Protein AF-A0A920S209-F1 (afdb_monomer_lite)

pLDDT: mean 77.14, std 18.8, range [35.62, 96.31]

Radius of gyration: 20.12 Å; chains: 1; bounding box: 35×35×61 Å

Secondary structure (DSSP, 8-state):
----PPPHHHHHHHHHHHHHTTTS-----S-EEEESS--EEEE-TTS-EEEES---SS--EEEE---SSS------------TTSGGG-SS-STTS-------------SS-------S--BTTB-GGGGGS--

Structure (mmCIF, N/CA/C/O backbone):
data_AF-A0A920S209-F1
#
_entry.id   AF-A0A920S209-F1
#
loop_
_atom_site.group_PDB
_atom_site.id
_atom_site.type_symbol
_atom_site.label_atom_id
_atom_site.label_alt_id
_atom_site.label_comp_id
_atom_site.label_asym_id
_atom_site.label_entity_id
_atom_site.label_seq_id
_atom_site.pdbx_PDB_ins_code
_atom_site.Cartn_x
_atom_site.Cartn_y
_atom_site.Cartn_z
_atom_site.occupancy
_atom_site.B_iso_or_equiv
_atom_site.auth_seq_id
_atom_site.auth_comp_id
_atom_site.auth_asym_id
_atom_site.auth_atom_id
_atom_site.pdbx_PDB_model_num
ATOM 1 N N . MET A 1 1 ? 18.954 -23.870 -10.479 1.00 35.62 1 MET A N 1
ATOM 2 C CA . MET A 1 1 ? 17.632 -24.000 -9.832 1.00 35.62 1 MET A CA 1
ATOM 3 C C . MET A 1 1 ? 16.728 -22.941 -10.449 1.00 35.62 1 MET A C 1
ATOM 5 O O . MET A 1 1 ? 16.976 -21.770 -10.185 1.00 35.62 1 MET A O 1
ATOM 9 N N . PRO A 1 2 ? 15.789 -23.273 -11.349 1.00 37.00 2 PRO A N 1
ATOM 10 C CA . PRO A 1 2 ? 14.875 -22.269 -11.874 1.00 37.00 2 PRO A CA 1
ATOM 11 C C . PRO A 1 2 ? 13.850 -21.948 -10.785 1.00 37.00 2 PRO A C 1
ATOM 13 O O . PRO A 1 2 ? 13.211 -22.857 -10.258 1.00 37.00 2 PRO A O 1
ATOM 16 N N . HIS A 1 3 ? 13.727 -20.672 -10.410 1.00 37.22 3 HIS A N 1
ATOM 17 C CA . HIS A 1 3 ? 12.635 -20.248 -9.543 1.00 37.22 3 HIS A CA 1
ATOM 18 C C . HIS A 1 3 ? 11.324 -20.470 -10.312 1.00 37.22 3 HIS A C 1
ATOM 20 O O . HIS A 1 3 ? 11.188 -20.060 -11.469 1.00 37.22 3 HIS A O 1
ATOM 26 N N . LEU A 1 4 ? 10.399 -21.210 -9.711 1.00 37.50 4 LEU A N 1
ATOM 27 C CA . LEU A 1 4 ? 9.043 -21.339 -10.216 1.00 37.50 4 LEU A CA 1
ATOM 28 C C . LEU A 1 4 ? 8.348 -20.011 -9.927 1.00 37.50 4 LEU A C 1
ATOM 30 O O . LEU A 1 4 ? 8.072 -19.700 -8.770 1.00 37.50 4 LEU A O 1
ATOM 34 N N . LEU A 1 5 ? 8.087 -19.224 -10.971 1.00 38.12 5 LEU A N 1
ATOM 35 C CA . LEU A 1 5 ? 7.075 -18.176 -10.881 1.00 38.12 5 LEU A CA 1
ATOM 36 C C . LEU A 1 5 ? 5.766 -18.843 -10.422 1.00 38.12 5 LEU A C 1
ATOM 38 O O . LEU A 1 5 ? 5.435 -19.916 -10.944 1.00 38.12 5 LEU A O 1
ATOM 42 N N . PRO A 1 6 ? 5.030 -18.266 -9.458 1.00 42.84 6 PRO A N 1
ATOM 43 C CA . PRO A 1 6 ? 3.738 -18.803 -9.069 1.00 42.84 6 PRO A CA 1
ATOM 44 C C . PRO A 1 6 ? 2.834 -18.913 -10.301 1.00 42.84 6 PRO A C 1
ATOM 46 O O . PRO A 1 6 ? 2.808 -18.046 -11.175 1.00 42.84 6 PRO A O 1
ATOM 49 N N . ASN A 1 7 ? 2.150 -20.051 -10.386 1.00 43.53 7 ASN A N 1
ATOM 50 C CA . ASN A 1 7 ? 1.324 -20.459 -11.512 1.00 43.53 7 ASN A CA 1
ATOM 51 C C . ASN A 1 7 ? 0.338 -19.331 -11.879 1.00 43.53 7 ASN A C 1
ATOM 53 O O . ASN A 1 7 ? -0.419 -18.883 -11.021 1.00 43.53 7 ASN A O 1
ATOM 57 N N . ARG A 1 8 ? 0.329 -18.877 -13.141 1.00 49.22 8 ARG A N 1
ATOM 58 C CA . ARG A 1 8 ? -0.485 -17.736 -13.628 1.00 49.22 8 ARG A CA 1
ATOM 59 C C . ARG A 1 8 ? -1.987 -17.894 -13.326 1.00 49.22 8 ARG A C 1
ATOM 61 O O . ARG A 1 8 ? -2.703 -16.909 -13.198 1.00 49.22 8 ARG A O 1
ATOM 68 N N . LEU A 1 9 ? -2.437 -19.141 -13.171 1.00 45.44 9 LEU A N 1
ATOM 69 C CA . LEU A 1 9 ? -3.795 -19.512 -12.765 1.00 45.44 9 LEU A CA 1
ATOM 70 C C . LEU A 1 9 ? -4.109 -19.137 -11.307 1.00 45.44 9 LEU A C 1
ATOM 72 O O . LEU A 1 9 ? -5.193 -18.645 -11.035 1.00 45.44 9 LEU A O 1
ATOM 76 N N . LEU A 1 10 ? -3.149 -19.280 -10.388 1.00 55.81 10 LEU A N 1
ATOM 77 C CA . LEU A 1 10 ? -3.343 -18.972 -8.967 1.00 55.81 10 LEU A CA 1
ATOM 78 C C . LEU A 1 10 ? -3.530 -17.463 -8.732 1.00 55.81 10 LEU A C 1
ATOM 80 O O . LEU A 1 10 ? -4.325 -17.061 -7.888 1.00 55.81 10 LEU A O 1
ATOM 84 N N . LEU A 1 11 ? -2.816 -16.635 -9.503 1.00 56.38 11 LEU A N 1
ATOM 85 C CA . LEU A 1 11 ? -2.951 -15.175 -9.488 1.00 56.38 11 LEU A CA 1
ATOM 86 C C . LEU A 1 11 ? -4.311 -14.741 -10.046 1.00 56.38 11 LEU A C 1
ATOM 88 O O . LEU A 1 11 ? -5.010 -13.967 -9.403 1.00 56.38 11 LEU A O 1
ATOM 92 N N . ALA A 1 12 ? -4.728 -15.300 -11.185 1.00 56.59 12 ALA A N 1
ATOM 93 C CA . ALA A 1 12 ? -6.028 -14.996 -11.782 1.00 56.59 12 ALA A CA 1
ATOM 94 C C . ALA A 1 12 ? -7.203 -15.441 -10.891 1.00 56.59 12 ALA A C 1
ATOM 96 O O . ALA A 1 12 ? -8.190 -14.717 -10.758 1.00 56.59 12 ALA A O 1
ATOM 97 N N . ASP A 1 13 ? -7.092 -16.603 -10.241 1.00 58.94 13 ASP A N 1
ATOM 98 C CA . ASP A 1 13 ? -8.093 -17.084 -9.287 1.00 58.94 13 ASP A CA 1
ATOM 99 C C . ASP A 1 13 ? -8.145 -16.199 -8.040 1.00 58.94 13 ASP A C 1
ATOM 101 O O . ASP A 1 13 ? -9.231 -15.876 -7.558 1.00 58.94 13 ASP A O 1
ATOM 105 N N . ARG A 1 14 ? -6.990 -15.736 -7.550 1.00 61.47 14 ARG A N 1
ATOM 106 C CA . ARG A 1 14 ? -6.906 -14.786 -6.438 1.00 61.47 14 ARG A CA 1
ATOM 107 C C . ARG A 1 14 ? -7.525 -13.433 -6.799 1.00 61.47 14 ARG A C 1
ATOM 109 O O . ARG A 1 14 ? -8.348 -12.925 -6.045 1.00 61.47 14 ARG A O 1
ATOM 116 N N . GLU A 1 15 ? -7.208 -12.883 -7.968 1.00 61.84 15 GLU A N 1
ATOM 117 C CA . GLU A 1 15 ? -7.817 -11.657 -8.500 1.00 61.84 15 GLU A CA 1
ATOM 118 C C . GLU A 1 15 ? -9.337 -11.807 -8.685 1.00 61.84 15 GLU A C 1
ATOM 120 O O . GLU A 1 15 ? -10.103 -10.890 -8.377 1.00 61.84 15 GLU A O 1
ATOM 125 N N . GLN A 1 16 ? -9.811 -12.977 -9.129 1.00 60.28 16 GLN A N 1
ATOM 126 C CA . GLN A 1 16 ? -11.244 -13.275 -9.186 1.00 60.28 16 GLN A CA 1
ATOM 127 C C . GLN A 1 16 ? -11.884 -13.400 -7.801 1.00 60.28 16 GLN A C 1
ATOM 129 O O . GLN A 1 16 ? -13.015 -12.951 -7.622 1.00 60.28 16 GLN A O 1
ATOM 134 N N . GLN A 1 17 ? -11.201 -13.992 -6.822 1.00 62.88 17 GLN A N 1
ATOM 135 C CA . GLN A 1 17 ? -11.689 -14.083 -5.444 1.00 62.88 17 GLN A CA 1
ATOM 136 C C . GLN A 1 17 ? -11.808 -12.699 -4.801 1.00 62.88 17 GLN A C 1
ATOM 138 O O . GLN A 1 17 ? -12.842 -12.410 -4.198 1.00 62.88 17 GLN A O 1
ATOM 143 N N . LEU A 1 18 ? -10.819 -11.823 -5.015 1.00 61.78 18 LEU A N 1
ATOM 144 C CA . LEU A 1 18 ? -10.872 -10.415 -4.607 1.00 61.78 18 LEU A CA 1
ATOM 145 C C . LEU A 1 18 ? -12.085 -9.703 -5.222 1.00 61.78 18 LEU A C 1
ATOM 147 O O . LEU A 1 18 ? -12.837 -9.043 -4.511 1.00 61.78 18 LEU A O 1
ATOM 151 N N . ARG A 1 19 ? -12.348 -9.913 -6.521 1.00 59.41 19 ARG A N 1
ATOM 152 C CA . ARG A 1 19 ? -13.534 -9.363 -7.207 1.00 59.41 19 ARG A CA 1
ATOM 153 C C . ARG A 1 19 ? -14.865 -9.913 -6.690 1.00 59.41 19 ARG A C 1
ATOM 155 O O . ARG A 1 19 ? -15.890 -9.259 -6.859 1.00 59.41 19 ARG A O 1
ATOM 162 N N . ARG A 1 20 ? -14.878 -11.119 -6.115 1.00 58.78 20 ARG A N 1
ATOM 163 C CA . ARG A 1 20 ? -16.100 -11.805 -5.661 1.00 58.78 20 ARG A CA 1
ATOM 164 C C . ARG A 1 20 ? -16.394 -11.632 -4.168 1.00 58.78 20 ARG A C 1
ATOM 166 O O . ARG A 1 20 ? -17.470 -12.046 -3.748 1.00 58.78 20 ARG A O 1
ATOM 173 N N . GLY A 1 21 ? -15.473 -11.079 -3.370 1.00 55.50 21 GLY A N 1
ATOM 174 C CA . GLY A 1 21 ? -15.645 -10.934 -1.913 1.00 55.50 21 GLY A CA 1
ATOM 175 C C . GLY A 1 21 ? -15.888 -12.265 -1.183 1.00 55.50 21 GLY A C 1
ATOM 176 O O . GLY A 1 21 ? -16.492 -12.302 -0.111 1.00 55.50 21 GLY A O 1
ATOM 177 N N . GLN A 1 22 ? -15.486 -13.390 -1.783 1.00 55.06 22 GLN A N 1
ATOM 178 C CA . GLN A 1 22 ? -15.752 -14.716 -1.229 1.00 55.06 22 GLN A CA 1
ATOM 179 C C . GLN A 1 22 ? -14.760 -15.029 -0.103 1.00 55.06 22 GLN A C 1
ATOM 181 O O . GLN A 1 22 ? -13.549 -14.960 -0.295 1.00 55.06 22 GLN A O 1
ATOM 186 N N . GLY A 1 23 ? -15.287 -15.387 1.073 1.00 62.50 23 GLY A N 1
ATOM 187 C CA . GLY A 1 23 ? -14.499 -15.740 2.262 1.00 62.50 23 GLY A CA 1
ATOM 188 C C . GLY A 1 23 ? -14.488 -14.695 3.383 1.00 62.50 23 GLY A C 1
ATOM 189 O O . GLY A 1 23 ? -13.662 -14.807 4.280 1.00 62.50 23 GLY A O 1
ATOM 190 N N . GLY A 1 24 ? -15.369 -13.688 3.345 1.00 75.75 24 GLY A N 1
ATOM 191 C CA . GLY A 1 24 ? -15.456 -12.658 4.394 1.00 75.75 24 GLY A CA 1
ATOM 192 C C . GLY A 1 24 ? -14.392 -11.560 4.296 1.00 75.75 24 GLY A C 1
ATOM 193 O O . GLY A 1 24 ? -14.345 -10.675 5.144 1.00 75.75 24 GLY A O 1
ATOM 194 N N . TRP A 1 25 ? -13.560 -11.591 3.252 1.00 83.56 25 TRP A N 1
ATOM 195 C CA . TRP A 1 25 ? -12.596 -10.540 2.946 1.00 83.56 25 TRP A CA 1
ATOM 196 C C . TRP A 1 25 ? -13.264 -9.393 2.194 1.00 83.56 25 TRP A C 1
ATOM 198 O O . TRP A 1 25 ? -13.969 -9.612 1.208 1.00 83.56 25 TRP A O 1
ATOM 208 N N . VAL A 1 26 ? -12.990 -8.166 2.631 1.00 86.19 26 VAL A N 1
ATOM 209 C CA . VAL A 1 26 ? -13.445 -6.944 1.964 1.00 86.19 26 VAL A CA 1
ATOM 210 C C . VAL A 1 26 ? -12.236 -6.213 1.398 1.00 86.19 26 VAL A C 1
ATOM 212 O O . VAL A 1 26 ? -11.293 -5.907 2.126 1.00 86.19 26 VAL A O 1
ATOM 215 N N . VAL A 1 27 ? -12.264 -5.933 0.093 1.00 88.25 27 VAL A N 1
ATOM 216 C CA . VAL A 1 27 ? -11.225 -5.134 -0.565 1.00 88.25 27 VAL A CA 1
ATOM 217 C C . VAL A 1 27 ? -11.376 -3.681 -0.136 1.00 88.25 27 VAL A C 1
ATOM 219 O O . VAL A 1 27 ? -12.416 -3.055 -0.351 1.00 88.25 27 VAL A O 1
ATOM 222 N N . LEU A 1 28 ? -10.321 -3.140 0.467 1.00 87.81 28 LEU A N 1
ATOM 223 C CA . LEU A 1 28 ? -10.262 -1.736 0.843 1.00 87.81 28 LEU A CA 1
ATOM 224 C C . LEU A 1 28 ? -9.956 -0.907 -0.407 1.00 87.81 28 LEU A C 1
ATOM 226 O O . LEU A 1 28 ? -8.968 -1.144 -1.096 1.00 87.81 28 LEU A O 1
ATOM 230 N N . SER A 1 29 ? -10.809 0.070 -0.697 1.00 86.75 29 SER A N 1
ATOM 231 C CA . SER A 1 29 ? -10.638 1.010 -1.807 1.00 86.75 29 SER A CA 1
ATOM 232 C C . SER A 1 29 ? -10.691 2.447 -1.290 1.00 86.75 29 SER A C 1
ATOM 234 O O . SER A 1 29 ? -11.154 2.702 -0.179 1.00 86.75 29 SER A O 1
ATOM 236 N N . GLY A 1 30 ? -10.164 3.396 -2.068 1.00 86.56 30 GLY A N 1
ATOM 237 C CA . GLY A 1 30 ? -10.174 4.814 -1.687 1.00 86.56 30 GLY A CA 1
ATOM 238 C C . GLY A 1 30 ? -9.220 5.178 -0.543 1.00 86.56 30 GLY A C 1
ATOM 239 O O . GLY A 1 30 ? -9.412 6.202 0.108 1.00 86.56 30 GLY A O 1
ATOM 240 N N . ALA A 1 31 ? -8.195 4.361 -0.287 1.00 92.88 31 ALA A N 1
ATOM 241 C CA . ALA A 1 31 ? -7.162 4.696 0.684 1.00 92.88 31 ALA A CA 1
ATOM 242 C C . ALA A 1 31 ? -6.400 5.969 0.279 1.00 92.88 31 ALA A C 1
ATOM 244 O O . ALA A 1 31 ? -6.021 6.154 -0.881 1.00 92.88 31 ALA A O 1
ATOM 245 N N . LYS A 1 32 ? -6.116 6.827 1.259 1.00 93.69 32 LYS A N 1
ATOM 246 C CA . LYS A 1 32 ? -5.114 7.884 1.130 1.00 93.69 32 LYS A CA 1
ATOM 247 C C . LYS A 1 32 ? -3.734 7.256 1.297 1.00 93.69 32 LYS A C 1
ATOM 249 O O . LYS A 1 32 ? -3.493 6.588 2.300 1.00 93.69 32 LYS A O 1
ATOM 254 N N . VAL A 1 33 ? -2.839 7.497 0.343 1.00 95.56 33 VAL A N 1
ATOM 255 C CA . VAL A 1 33 ? -1.494 6.906 0.326 1.00 95.56 33 VAL A CA 1
ATOM 256 C C . VAL A 1 33 ? -0.439 7.988 0.502 1.00 95.56 33 VAL A C 1
ATOM 258 O O . VAL A 1 33 ? -0.516 9.042 -0.130 1.00 95.56 33 VAL A O 1
ATOM 261 N N . GLN A 1 34 ? 0.533 7.737 1.374 1.00 95.81 34 GLN A N 1
ATOM 262 C CA . GLN A 1 34 ? 1.647 8.641 1.656 1.00 95.81 34 GLN A CA 1
ATOM 263 C C . GLN A 1 34 ? 2.953 7.847 1.690 1.00 95.81 34 GLN A C 1
ATOM 265 O O . GLN A 1 34 ? 3.041 6.841 2.386 1.00 95.81 34 GLN A O 1
ATOM 270 N N . SER A 1 35 ? 3.954 8.309 0.947 1.00 96.12 35 SER A N 1
ATOM 271 C CA . SER A 1 35 ? 5.315 7.759 0.922 1.00 96.12 35 SER A CA 1
ATOM 272 C C . SER A 1 35 ? 6.257 8.712 1.650 1.00 96.12 35 SER A C 1
ATOM 274 O O . SER A 1 35 ? 6.126 9.930 1.494 1.00 96.12 35 SER A O 1
ATOM 276 N N . THR A 1 36 ? 7.200 8.176 2.425 1.00 96.00 36 THR A N 1
ATOM 277 C CA . THR A 1 36 ? 8.238 8.989 3.079 1.00 96.00 36 THR A CA 1
ATOM 278 C C . THR A 1 36 ? 9.257 9.512 2.081 1.00 96.00 36 THR A C 1
ATOM 280 O O . THR A 1 36 ? 9.755 10.620 2.244 1.00 96.00 36 THR A O 1
ATOM 283 N N . GLU A 1 37 ? 9.517 8.753 1.019 1.00 96.31 37 GLU A N 1
ATOM 284 C CA . GLU A 1 37 ? 10.443 9.166 -0.034 1.00 96.31 37 GLU A CA 1
ATOM 285 C C . GLU A 1 37 ? 9.789 10.080 -1.079 1.00 96.31 37 GLU A C 1
ATOM 287 O O . GLU A 1 37 ? 10.488 10.701 -1.872 1.00 96.31 37 GLU A O 1
ATOM 292 N N . GLY A 1 38 ? 8.457 10.192 -1.105 1.00 93.31 38 GLY A N 1
ATOM 293 C CA . GLY A 1 38 ? 7.721 10.996 -2.091 1.00 93.31 38 GLY A CA 1
ATOM 294 C C . GLY A 1 38 ? 7.318 10.227 -3.355 1.00 93.31 38 GLY A C 1
ATOM 295 O O . GLY A 1 38 ? 7.047 10.822 -4.399 1.00 93.31 38 GLY A O 1
ATOM 296 N N . VAL A 1 39 ? 7.266 8.894 -3.286 1.00 95.88 39 VAL A N 1
ATOM 297 C CA . VAL A 1 39 ? 6.723 8.044 -4.354 1.00 95.88 39 VAL A CA 1
ATOM 298 C C . VAL A 1 39 ? 5.231 8.330 -4.545 1.00 95.88 39 VAL A C 1
ATOM 300 O O . VAL A 1 39 ? 4.460 8.402 -3.588 1.00 95.88 39 VAL A O 1
ATOM 303 N N . SER A 1 40 ? 4.810 8.473 -5.801 1.00 95.12 40 SER A N 1
ATOM 304 C CA . SER A 1 40 ? 3.399 8.656 -6.157 1.00 95.12 40 SER A CA 1
ATOM 305 C C . SER A 1 40 ? 2.706 7.311 -6.358 1.00 95.12 40 SER A C 1
ATOM 307 O O . SER A 1 40 ? 3.328 6.368 -6.839 1.00 95.12 40 SER A O 1
ATOM 309 N N . PHE A 1 41 ? 1.412 7.229 -6.049 1.00 95.94 41 PHE A N 1
ATOM 310 C CA . PHE A 1 41 ? 0.617 6.010 -6.219 1.00 95.94 41 PHE A CA 1
ATOM 311 C C . PHE A 1 41 ? -0.625 6.276 -7.070 1.00 95.94 41 PHE A C 1
ATOM 313 O O . PHE A 1 41 ? -1.403 7.181 -6.776 1.00 95.94 41 PHE A O 1
ATOM 320 N N . GLY A 1 42 ? -0.814 5.476 -8.120 1.00 95.38 42 GLY A N 1
ATOM 321 C CA . GLY A 1 42 ? -2.014 5.478 -8.952 1.00 95.38 42 GLY A CA 1
ATOM 322 C C . GLY A 1 42 ? -2.999 4.407 -8.494 1.00 95.38 42 GLY A C 1
ATOM 323 O O . GLY A 1 42 ? -2.662 3.225 -8.496 1.00 95.38 42 GLY A O 1
ATOM 324 N N . ALA A 1 43 ? -4.214 4.803 -8.116 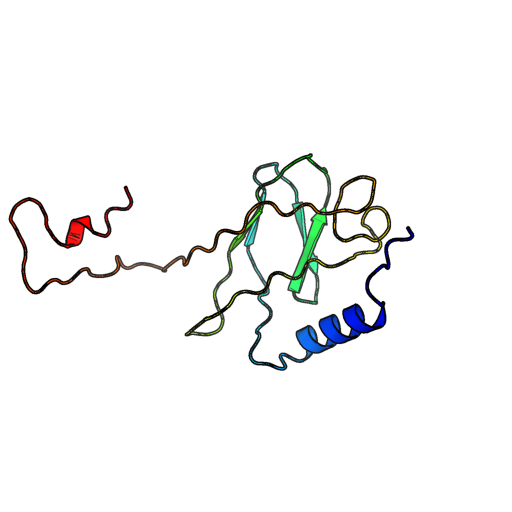1.00 94.88 43 ALA A N 1
ATOM 325 C CA . ALA A 1 43 ? -5.282 3.862 -7.781 1.00 94.88 43 ALA A CA 1
ATOM 326 C C . ALA A 1 43 ? -5.823 3.166 -9.043 1.00 94.88 43 ALA A C 1
ATOM 328 O O . ALA A 1 43 ? -6.033 3.812 -10.073 1.00 94.88 43 ALA A O 1
ATOM 329 N N . LYS A 1 44 ? -6.081 1.859 -8.956 1.00 92.75 44 LYS A N 1
ATOM 330 C CA . LYS A 1 44 ? -6.668 1.038 -10.024 1.00 92.75 44 LYS A CA 1
ATOM 331 C C . LYS A 1 44 ? -8.113 0.659 -9.688 1.00 92.75 44 LYS A C 1
ATOM 333 O O . LYS A 1 44 ? -8.557 0.740 -8.544 1.00 92.75 44 LYS A O 1
ATOM 338 N N . GLN A 1 45 ? -8.867 0.244 -10.707 1.00 89.00 45 GLN A N 1
ATOM 339 C CA . GLN A 1 45 ? -10.297 -0.087 -10.577 1.00 89.00 45 GLN A CA 1
ATOM 340 C C . GLN A 1 45 ? -10.572 -1.300 -9.673 1.00 89.00 45 GLN A C 1
ATOM 342 O O . GLN A 1 45 ? -11.682 -1.454 -9.178 1.00 89.00 45 GLN A O 1
ATOM 347 N N . ASP A 1 46 ? -9.576 -2.158 -9.462 1.00 85.25 46 ASP A N 1
ATOM 348 C CA . ASP A 1 46 ? -9.648 -3.343 -8.601 1.00 85.25 46 ASP A CA 1
ATOM 349 C C . ASP A 1 46 ? -9.327 -3.050 -7.123 1.00 85.25 46 ASP A C 1
ATOM 351 O O . ASP A 1 46 ? -9.288 -3.974 -6.315 1.00 85.25 46 ASP A O 1
ATOM 355 N N . GLY A 1 47 ? -9.104 -1.782 -6.760 1.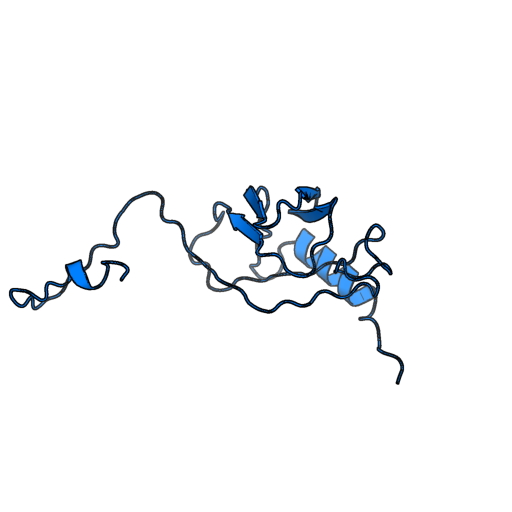00 88.88 47 GLY A N 1
ATOM 356 C CA . GLY A 1 47 ? -8.735 -1.364 -5.406 1.00 88.88 47 GLY A CA 1
ATOM 357 C C . GLY A 1 47 ? -7.232 -1.417 -5.115 1.00 88.88 47 GLY A C 1
ATOM 358 O O . GLY A 1 47 ? -6.815 -0.978 -4.045 1.00 88.88 47 GLY A O 1
ATOM 359 N N . SER A 1 48 ? -6.408 -1.897 -6.053 1.00 93.12 48 SER A N 1
ATOM 360 C CA . SER A 1 48 ? -4.950 -1.878 -5.911 1.00 93.12 48 SER A CA 1
ATOM 361 C C . SER A 1 48 ? -4.353 -0.491 -6.183 1.00 93.12 48 SER A C 1
ATOM 363 O O . SER A 1 48 ? -4.975 0.381 -6.799 1.00 93.12 48 SER A O 1
ATOM 365 N N . PHE A 1 49 ? -3.117 -0.282 -5.723 1.00 95.19 49 PHE A N 1
ATOM 366 C CA . PHE A 1 49 ? -2.361 0.954 -5.924 1.00 95.19 49 PHE A CA 1
ATOM 367 C C . PHE A 1 49 ? -1.016 0.640 -6.576 1.00 95.19 49 PHE A C 1
ATOM 369 O O . PHE A 1 49 ? -0.227 -0.139 -6.044 1.00 95.19 49 PHE A O 1
ATOM 376 N N . LEU A 1 50 ? -0.741 1.274 -7.714 1.00 96.12 50 LEU A N 1
ATOM 377 C CA . LEU A 1 50 ? 0.508 1.125 -8.451 1.00 96.12 50 LEU A CA 1
ATOM 378 C C . LEU A 1 50 ? 1.472 2.256 -8.087 1.00 96.12 50 LEU A C 1
ATOM 380 O O . LEU A 1 50 ? 1.139 3.427 -8.257 1.00 96.12 50 LEU A O 1
ATOM 384 N N . ALA A 1 51 ? 2.671 1.917 -7.615 1.00 95.31 51 ALA A N 1
ATOM 385 C CA . ALA A 1 51 ? 3.732 2.888 -7.360 1.00 95.31 51 ALA A CA 1
ATOM 386 C C . ALA A 1 51 ? 4.318 3.428 -8.678 1.00 95.31 51 ALA A C 1
ATOM 388 O O . ALA A 1 51 ? 4.713 2.660 -9.555 1.00 95.31 51 ALA A O 1
ATOM 389 N N . LEU A 1 52 ? 4.435 4.749 -8.795 1.00 93.19 52 LEU A N 1
ATOM 390 C CA . LEU A 1 52 ? 4.843 5.475 -9.999 1.00 93.19 52 LEU A CA 1
ATOM 391 C C . LEU A 1 52 ? 6.066 6.363 -9.729 1.00 93.19 52 LEU A C 1
ATOM 393 O O . LEU A 1 52 ? 6.365 6.728 -8.591 1.00 93.19 52 LEU A O 1
ATOM 397 N N . GLY A 1 53 ? 6.760 6.753 -10.799 1.00 89.06 53 GLY A N 1
ATOM 398 C CA . GLY A 1 53 ? 7.892 7.676 -10.728 1.00 89.06 53 GLY A CA 1
ATOM 399 C C . GLY A 1 53 ? 9.140 7.049 -10.104 1.00 89.06 53 GLY A C 1
ATOM 400 O O . GLY A 1 53 ? 9.503 5.919 -10.427 1.00 89.06 53 GLY A O 1
ATOM 401 N N . GLN A 1 54 ? 9.814 7.804 -9.234 1.00 88.19 54 GLN A N 1
ATOM 402 C CA . GLN A 1 54 ? 11.090 7.415 -8.627 1.00 88.19 54 GLN A CA 1
ATOM 403 C C . GLN A 1 54 ? 11.020 6.075 -7.885 1.00 88.19 54 GLN A C 1
ATOM 405 O O .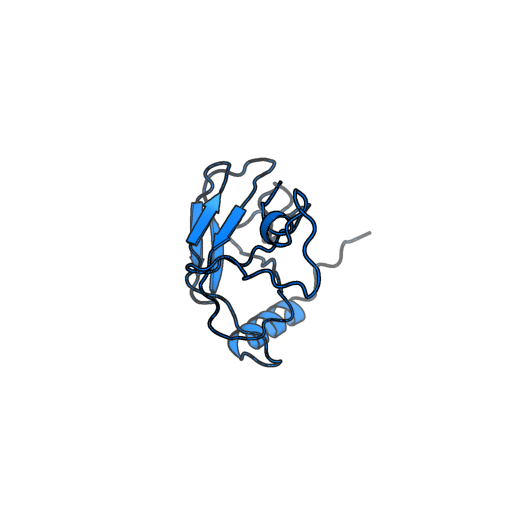 GLN A 1 54 ? 10.015 5.782 -7.238 1.00 88.19 54 GLN A O 1
ATOM 410 N N . ALA A 1 55 ? 12.107 5.301 -7.934 1.00 92.25 55 ALA A N 1
ATOM 411 C CA . ALA A 1 55 ? 12.260 4.003 -7.279 1.00 92.25 55 ALA A CA 1
ATOM 412 C C . ALA A 1 55 ? 13.401 4.026 -6.243 1.00 92.25 55 ALA A C 1
ATOM 414 O O . ALA A 1 55 ? 14.490 3.542 -6.548 1.00 92.25 55 ALA A O 1
ATOM 415 N N . PRO A 1 56 ? 13.186 4.617 -5.048 1.00 93.81 56 PRO A N 1
ATOM 416 C CA . PRO A 1 56 ? 14.161 4.573 -3.961 1.00 93.81 56 PRO A CA 1
ATOM 417 C C . PRO A 1 56 ? 14.445 3.132 -3.517 1.00 93.81 56 PRO A C 1
ATOM 419 O O . PRO A 1 56 ? 13.625 2.232 -3.711 1.00 93.81 56 PRO A O 1
ATOM 422 N N . GLU A 1 57 ? 15.608 2.927 -2.896 1.00 92.50 57 GLU A N 1
ATOM 423 C CA . GLU A 1 57 ? 16.042 1.616 -2.393 1.00 92.50 57 GLU A CA 1
ATOM 424 C C . GLU A 1 57 ? 15.151 1.100 -1.249 1.00 92.50 57 GLU A C 1
ATOM 426 O O . GLU A 1 57 ? 14.882 -0.097 -1.155 1.00 92.50 57 GLU A O 1
ATOM 431 N N . ARG A 1 58 ? 14.664 2.008 -0.396 1.00 91.75 58 ARG A N 1
ATOM 432 C CA . ARG A 1 58 ? 13.746 1.737 0.715 1.00 91.75 58 ARG A CA 1
ATOM 433 C C . ARG A 1 58 ? 12.723 2.862 0.792 1.00 91.75 58 ARG A C 1
ATOM 435 O O . ARG A 1 58 ? 13.070 4.006 0.540 1.00 91.75 58 ARG A O 1
ATOM 442 N N . ASP A 1 59 ? 11.491 2.530 1.151 1.00 93.50 59 ASP A N 1
ATOM 443 C CA . ASP A 1 59 ? 10.416 3.497 1.361 1.00 93.50 59 ASP A CA 1
ATOM 444 C C . ASP A 1 59 ? 9.451 2.963 2.423 1.00 93.50 59 ASP A C 1
ATOM 446 O O . ASP A 1 59 ? 9.220 1.751 2.493 1.00 93.50 59 ASP A O 1
ATOM 450 N N . THR A 1 60 ? 8.878 3.862 3.219 1.00 94.94 60 THR A N 1
ATOM 451 C CA . THR A 1 60 ? 7.778 3.549 4.131 1.00 94.94 60 THR A CA 1
ATOM 452 C C . THR A 1 60 ? 6.507 4.159 3.567 1.00 94.94 60 THR A C 1
ATOM 454 O O . THR A 1 60 ? 6.374 5.377 3.449 1.00 94.94 60 THR A O 1
ATOM 457 N N . VAL A 1 61 ? 5.544 3.300 3.238 1.00 94.56 61 VAL A N 1
ATOM 458 C CA . VAL A 1 61 ? 4.289 3.712 2.608 1.00 94.56 61 VAL A CA 1
ATOM 459 C C . VAL A 1 61 ? 3.137 3.486 3.574 1.00 94.56 61 VAL A C 1
ATOM 461 O O . VAL A 1 61 ? 2.880 2.363 4.003 1.00 94.56 61 VAL A O 1
ATOM 464 N N . THR A 1 62 ? 2.429 4.561 3.910 1.00 95.69 62 THR A N 1
ATOM 465 C CA . THR A 1 62 ? 1.245 4.525 4.772 1.00 95.69 62 THR A CA 1
ATOM 466 C C . THR A 1 62 ? -0.018 4.575 3.925 1.00 95.69 62 THR A C 1
ATOM 468 O O . THR A 1 62 ? -0.203 5.503 3.135 1.00 95.69 62 THR A O 1
ATOM 471 N N . PHE A 1 63 ? -0.903 3.600 4.132 1.00 94.00 63 PHE A N 1
ATOM 472 C CA . PHE A 1 63 ? -2.249 3.567 3.567 1.00 94.00 63 PHE A CA 1
ATOM 473 C C . PHE A 1 63 ? -3.262 3.841 4.678 1.00 94.00 63 PHE A C 1
ATOM 475 O O . PHE A 1 63 ? -3.327 3.101 5.658 1.00 94.00 63 PHE A O 1
ATOM 482 N N . THR A 1 64 ? -4.073 4.882 4.512 1.00 94.00 64 THR A N 1
ATOM 483 C CA . THR A 1 64 ? -5.120 5.260 5.467 1.00 94.00 64 THR A CA 1
ATOM 484 C C . THR A 1 64 ? -6.483 5.131 4.810 1.00 94.00 64 THR A C 1
ATOM 486 O O . THR A 1 64 ? -6.744 5.772 3.793 1.00 94.00 64 THR A O 1
ATOM 489 N N . VAL A 1 65 ? -7.370 4.326 5.392 1.00 90.25 65 VAL A N 1
ATOM 490 C CA . VAL A 1 65 ? -8.693 4.034 4.829 1.00 90.25 65 VAL A CA 1
ATOM 491 C C . VAL A 1 65 ? -9.731 3.870 5.934 1.00 90.25 65 VAL A C 1
ATOM 493 O O . VAL A 1 65 ? -9.424 3.367 7.014 1.00 90.25 65 VAL A O 1
ATOM 496 N N . ALA A 1 66 ? -10.960 4.310 5.663 1.00 89.00 66 ALA A N 1
ATOM 497 C CA . ALA A 1 66 ? -12.095 4.044 6.536 1.00 89.00 66 ALA A CA 1
ATOM 498 C C . ALA A 1 66 ? -12.521 2.581 6.376 1.00 89.00 66 ALA A C 1
ATOM 500 O O . ALA A 1 66 ? -12.701 2.102 5.255 1.00 89.00 66 ALA A O 1
ATOM 501 N N . LEU A 1 67 ? -12.674 1.866 7.489 1.00 86.38 67 LEU A N 1
ATOM 502 C CA . LEU A 1 67 ? -13.098 0.473 7.444 1.00 86.38 67 LEU A CA 1
ATOM 503 C C . LEU A 1 67 ? -14.601 0.404 7.123 1.00 86.38 67 LEU A C 1
ATOM 505 O O . LEU A 1 67 ? -15.389 1.048 7.813 1.00 86.38 67 LEU A O 1
ATOM 509 N N . PRO A 1 68 ? -15.013 -0.366 6.100 1.00 82.00 68 PRO A N 1
ATOM 510 C CA . PRO A 1 68 ? -16.423 -0.515 5.734 1.00 82.00 68 PRO A CA 1
ATOM 511 C C . PRO A 1 68 ? -17.164 -1.544 6.602 1.00 82.00 68 PRO A C 1
ATOM 513 O O . PRO A 1 68 ? -18.359 -1.752 6.412 1.00 82.00 68 PRO A O 1
ATOM 516 N N . ILE A 1 69 ? -16.449 -2.226 7.501 1.00 81.69 69 ILE A N 1
ATOM 517 C CA . ILE A 1 69 ? -16.956 -3.302 8.351 1.00 81.69 69 ILE A CA 1
ATOM 518 C C . ILE A 1 69 ? -16.410 -3.160 9.772 1.00 81.69 69 ILE A C 1
ATOM 520 O O . ILE A 1 69 ? -15.263 -2.748 9.971 1.00 81.69 69 ILE A O 1
ATOM 524 N N . ASP A 1 70 ? -17.224 -3.561 10.742 1.00 81.56 70 ASP A N 1
ATOM 525 C CA . ASP A 1 70 ? -16.814 -3.710 12.134 1.00 81.56 70 ASP A CA 1
ATOM 526 C C . ASP A 1 70 ? -16.191 -5.087 12.388 1.00 81.56 70 ASP A C 1
ATOM 528 O O . ASP A 1 70 ? -16.354 -6.025 11.607 1.00 81.56 70 ASP A O 1
ATOM 532 N N . GLY A 1 71 ? -15.479 -5.221 13.511 1.00 81.19 71 GLY A N 1
ATOM 533 C CA . GLY A 1 71 ? -14.966 -6.518 13.961 1.00 81.19 71 GLY A CA 1
ATOM 534 C C . GLY A 1 71 ? -13.884 -7.115 13.056 1.00 81.19 71 GLY A C 1
ATOM 535 O O . GLY A 1 71 ? -13.811 -8.333 12.922 1.00 81.19 71 GLY A O 1
ATOM 536 N N . VAL A 1 72 ? -13.045 -6.280 12.431 1.00 83.94 72 VAL A N 1
ATOM 537 C CA . VAL A 1 72 ? -11.901 -6.743 11.629 1.00 83.94 72 VAL A CA 1
ATOM 538 C C . VAL A 1 72 ? -10.950 -7.568 12.500 1.00 83.94 72 VAL A C 1
ATOM 540 O O . VAL A 1 72 ? -10.353 -7.050 13.441 1.00 83.94 72 VAL A O 1
ATOM 543 N N . THR A 1 73 ? -10.791 -8.849 12.170 1.00 84.38 73 THR A N 1
ATOM 544 C CA . THR A 1 73 ? -9.921 -9.793 12.895 1.00 84.38 73 THR A CA 1
ATOM 545 C C . THR A 1 73 ? -8.623 -10.108 12.162 1.00 84.38 73 THR A C 1
ATOM 547 O O . THR A 1 73 ? -7.696 -10.654 12.757 1.00 84.38 73 THR A O 1
ATOM 550 N N . ALA A 1 74 ? -8.540 -9.772 10.875 1.00 85.31 74 ALA A N 1
ATOM 551 C CA . ALA A 1 74 ? -7.375 -10.035 10.050 1.00 85.31 74 ALA A CA 1
ATOM 552 C C . ALA A 1 74 ? -7.213 -8.965 8.968 1.00 85.31 74 ALA A C 1
ATOM 554 O O . ALA A 1 74 ? -8.188 -8.393 8.480 1.00 85.31 74 ALA A O 1
ATOM 555 N N . VAL A 1 75 ? -5.963 -8.731 8.573 1.00 85.62 75 VAL A N 1
ATOM 556 C CA . VAL A 1 75 ? -5.601 -7.886 7.435 1.00 85.62 75 VAL A CA 1
ATOM 557 C C . VAL A 1 75 ? -4.805 -8.729 6.458 1.00 85.62 75 VAL A C 1
ATOM 559 O O . VAL A 1 75 ? -3.933 -9.501 6.856 1.00 85.62 75 VAL A O 1
ATOM 562 N N . GLN A 1 76 ? -5.102 -8.561 5.176 1.00 88.94 76 GLN A N 1
ATOM 563 C CA . GLN A 1 76 ? -4.373 -9.196 4.097 1.00 88.94 76 GLN A CA 1
ATOM 564 C C . GLN A 1 76 ? -3.733 -8.134 3.210 1.00 88.94 76 GLN A C 1
ATOM 566 O O . GLN A 1 76 ? -4.401 -7.203 2.765 1.00 88.94 76 GLN A O 1
ATOM 571 N N . LEU A 1 77 ? -2.436 -8.296 2.956 1.00 89.88 77 LEU A N 1
ATOM 572 C CA . LEU A 1 77 ? -1.680 -7.497 2.003 1.00 89.88 77 LEU A CA 1
ATOM 573 C C . LEU A 1 77 ? -1.367 -8.367 0.788 1.00 89.88 77 LEU A C 1
ATOM 575 O O . LEU A 1 77 ? -0.578 -9.306 0.888 1.00 89.88 77 LEU A O 1
ATOM 579 N N . ASP A 1 78 ? -1.980 -8.044 -0.347 1.00 88.75 78 ASP A N 1
ATOM 580 C CA . ASP A 1 78 ? -1.664 -8.675 -1.624 1.00 88.75 78 ASP A CA 1
ATOM 581 C C . ASP A 1 78 ? -0.647 -7.818 -2.390 1.00 88.75 78 ASP A C 1
ATOM 583 O O . ASP A 1 78 ? -0.791 -6.604 -2.530 1.00 88.75 78 ASP A O 1
ATOM 587 N N . VAL A 1 79 ? 0.400 -8.474 -2.884 1.00 90.12 79 VAL A N 1
ATOM 588 C CA . VAL A 1 79 ? 1.500 -7.865 -3.634 1.00 90.12 79 VAL A CA 1
ATOM 589 C C . VAL A 1 79 ? 1.390 -8.360 -5.075 1.00 90.12 79 VAL A C 1
ATOM 591 O O . VAL A 1 79 ? 1.668 -9.524 -5.365 1.00 90.12 79 VAL A O 1
ATOM 594 N N . LEU A 1 80 ? 0.901 -7.490 -5.958 1.00 90.62 80 LEU A N 1
ATOM 595 C CA . LEU A 1 80 ? 0.468 -7.852 -7.308 1.00 90.62 80 LEU A CA 1
ATOM 596 C C . LEU A 1 80 ? 1.529 -7.518 -8.356 1.00 90.62 80 LEU A C 1
ATOM 598 O O . LEU A 1 80 ? 2.227 -6.511 -8.259 1.00 90.62 80 LEU A O 1
ATOM 602 N N . THR A 1 81 ? 1.624 -8.358 -9.381 1.00 92.00 81 THR A N 1
ATOM 603 C CA . THR A 1 81 ? 2.418 -8.081 -10.581 1.00 92.00 81 THR A CA 1
ATOM 604 C C . THR A 1 81 ? 1.715 -7.064 -11.473 1.00 92.00 81 THR A C 1
ATOM 606 O O . THR A 1 81 ? 0.493 -7.096 -11.597 1.00 92.00 81 THR A O 1
ATOM 609 N N . ASP A 1 82 ? 2.481 -6.229 -12.168 1.00 93.25 82 ASP A N 1
ATOM 610 C CA . ASP A 1 82 ? 1.964 -5.355 -13.223 1.00 93.25 82 ASP A CA 1
ATOM 611 C C . ASP A 1 82 ? 2.966 -5.321 -14.386 1.00 93.25 82 ASP A C 1
ATOM 613 O O . ASP A 1 82 ? 4.180 -5.341 -14.173 1.00 93.25 82 ASP A O 1
ATOM 617 N N . GLU A 1 83 ? 2.475 -5.303 -15.625 1.00 93.69 83 GLU A N 1
ATOM 618 C CA . GLU A 1 83 ? 3.326 -5.310 -16.821 1.00 93.69 83 GLU A CA 1
ATOM 619 C C . GLU A 1 83 ? 4.199 -4.053 -16.927 1.00 93.69 83 GLU A C 1
ATOM 621 O O . GLU A 1 83 ? 5.265 -4.099 -17.543 1.00 93.69 83 GLU A O 1
ATOM 626 N N . SER A 1 84 ? 3.792 -2.943 -16.299 1.00 93.50 84 SER A N 1
ATOM 627 C CA . SER A 1 84 ? 4.598 -1.721 -16.259 1.00 93.50 84 SER A CA 1
ATOM 628 C C . SER A 1 84 ? 5.779 -1.803 -15.285 1.00 93.50 84 SER A C 1
ATOM 630 O O . SER A 1 84 ? 6.619 -0.902 -15.270 1.00 93.50 84 SER A O 1
ATOM 632 N N . LEU A 1 85 ? 5.832 -2.826 -14.427 1.00 94.00 85 LEU A N 1
ATOM 633 C CA . LEU A 1 85 ? 6.887 -2.999 -13.431 1.00 94.00 85 LEU A CA 1
ATOM 634 C C . LEU A 1 85 ? 8.066 -3.807 -13.996 1.00 94.00 85 LEU A C 1
ATOM 636 O O . LEU A 1 85 ? 7.898 -4.625 -14.909 1.00 94.00 85 LEU A O 1
ATOM 640 N N . PRO A 1 86 ? 9.291 -3.615 -13.466 1.00 94.38 86 PRO A N 1
ATOM 641 C CA . PRO A 1 86 ? 10.460 -4.362 -13.912 1.00 94.38 86 PRO A CA 1
ATOM 642 C C . PRO A 1 86 ? 10.209 -5.873 -13.930 1.00 94.38 86 PRO A C 1
ATOM 644 O O . PRO A 1 86 ? 9.754 -6.463 -12.953 1.00 94.38 86 PRO A O 1
ATOM 647 N N . LYS A 1 87 ? 10.517 -6.506 -15.068 1.00 95.56 87 LYS A N 1
ATOM 648 C CA . LYS A 1 87 ? 10.343 -7.953 -15.296 1.00 95.56 87 LYS A CA 1
ATOM 649 C C . LYS A 1 87 ? 8.904 -8.469 -15.113 1.00 95.56 87 LYS A C 1
ATOM 651 O O . LYS A 1 87 ? 8.730 -9.680 -15.007 1.00 95.56 87 LYS A O 1
ATOM 656 N N . GLY A 1 88 ? 7.897 -7.592 -15.089 1.00 90.62 88 GLY A N 1
ATOM 657 C CA . GLY A 1 88 ? 6.519 -7.967 -14.760 1.00 90.62 88 GLY A CA 1
ATOM 658 C C . GLY A 1 88 ? 6.373 -8.510 -13.336 1.00 90.62 88 GLY A C 1
ATOM 659 O O . GLY A 1 88 ? 5.437 -9.252 -13.055 1.00 90.62 88 GLY A O 1
ATOM 660 N N . GLY A 1 89 ? 7.340 -8.218 -12.460 1.00 90.19 89 GLY A N 1
ATOM 661 C CA . GLY A 1 89 ? 7.305 -8.592 -11.054 1.00 90.19 89 GLY A CA 1
ATOM 662 C C . GLY A 1 89 ? 6.509 -7.582 -10.226 1.00 90.19 89 GLY A C 1
ATOM 663 O O . GLY A 1 89 ? 6.094 -6.543 -10.737 1.00 90.19 89 GLY A O 1
ATOM 664 N N . PRO A 1 90 ? 6.279 -7.863 -8.939 1.00 90.56 90 PRO A N 1
ATOM 665 C CA . PRO A 1 90 ? 5.490 -6.978 -8.095 1.00 90.56 90 PRO A CA 1
ATOM 666 C C . PRO A 1 90 ? 6.295 -5.834 -7.460 1.00 90.56 90 PRO A C 1
ATOM 668 O O . PRO A 1 90 ? 5.737 -4.987 -6.764 1.00 90.56 90 PRO A O 1
ATOM 671 N N . GLY A 1 91 ? 7.617 -5.822 -7.636 1.00 92.12 91 GLY A N 1
ATOM 672 C CA . GLY A 1 91 ? 8.487 -4.801 -7.073 1.00 92.12 91 GLY A CA 1
ATOM 673 C C . GLY A 1 91 ? 9.202 -3.970 -8.126 1.00 92.12 91 GLY A C 1
ATOM 674 O O . GLY A 1 91 ? 9.203 -4.273 -9.317 1.00 92.12 91 GLY A O 1
ATOM 675 N N . ARG A 1 92 ? 9.834 -2.890 -7.659 1.00 93.94 92 ARG A N 1
ATOM 676 C CA . ARG A 1 92 ? 10.504 -1.897 -8.514 1.00 93.94 92 ARG A CA 1
ATOM 677 C C . ARG A 1 92 ? 12.023 -2.022 -8.548 1.00 93.94 92 ARG A C 1
ATOM 679 O O . ARG A 1 92 ? 12.684 -1.198 -9.174 1.00 93.94 92 ARG A O 1
ATOM 686 N N . ALA A 1 93 ? 12.581 -3.047 -7.905 1.00 92.19 93 ALA A N 1
ATOM 687 C CA . ALA A 1 93 ? 13.987 -3.380 -8.080 1.00 92.19 93 ALA A CA 1
ATOM 688 C C . ALA A 1 93 ? 14.252 -3.793 -9.544 1.00 92.19 93 ALA A C 1
ATOM 690 O O . ALA A 1 93 ? 13.355 -4.336 -10.192 1.00 92.19 93 ALA A O 1
ATOM 691 N N . PRO A 1 94 ? 15.473 -3.624 -10.085 1.00 93.06 94 PRO A N 1
ATOM 692 C CA . PRO A 1 94 ? 15.780 -3.990 -11.475 1.00 93.06 94 PRO A CA 1
ATOM 693 C C . PRO A 1 94 ? 15.483 -5.457 -11.844 1.00 93.06 94 PRO A C 1
ATOM 695 O O . PRO A 1 94 ? 15.281 -5.786 -13.014 1.00 93.06 94 PRO A O 1
ATOM 698 N N . ASN A 1 95 ? 15.450 -6.349 -10.850 1.00 91.56 95 ASN A N 1
ATOM 699 C CA . ASN A 1 95 ? 15.098 -7.761 -11.001 1.00 91.56 95 ASN A CA 1
ATOM 700 C C . ASN A 1 95 ? 13.591 -8.058 -10.830 1.00 91.56 95 ASN A C 1
ATOM 702 O O . ASN A 1 95 ? 13.210 -9.221 -10.898 1.00 91.56 95 ASN A O 1
ATOM 706 N N . GLY A 1 96 ? 12.751 -7.041 -10.614 1.00 91.19 96 GLY A N 1
ATOM 707 C CA . GLY A 1 96 ? 11.302 -7.160 -10.410 1.00 91.19 96 GLY A CA 1
ATOM 708 C C . GLY A 1 96 ? 10.873 -7.547 -8.997 1.00 91.19 96 GLY A C 1
ATOM 709 O O . GLY A 1 96 ? 9.687 -7.763 -8.756 1.00 91.19 96 GLY A O 1
ATOM 710 N N . ASN A 1 97 ? 11.813 -7.656 -8.055 1.00 89.12 97 ASN A N 1
ATOM 711 C CA . ASN A 1 97 ? 11.516 -8.126 -6.708 1.00 89.12 97 ASN A CA 1
ATOM 712 C C . ASN A 1 97 ? 11.040 -6.999 -5.776 1.00 89.12 97 ASN A C 1
ATOM 714 O O . ASN A 1 97 ? 11.455 -5.844 -5.913 1.00 89.12 97 ASN A O 1
ATOM 718 N N . LEU A 1 98 ? 10.205 -7.361 -4.799 1.00 88.06 98 LEU A N 1
ATOM 719 C CA . LEU A 1 98 ? 9.813 -6.532 -3.661 1.00 88.06 98 LEU A CA 1
ATOM 720 C C . LEU A 1 98 ? 10.361 -7.177 -2.386 1.00 88.06 98 LEU A C 1
ATOM 722 O O . LEU A 1 98 ? 10.139 -8.362 -2.147 1.00 88.06 98 LEU A O 1
ATOM 726 N N . HIS A 1 99 ? 11.030 -6.395 -1.544 1.00 91.06 99 HIS A N 1
ATOM 727 C CA . HIS A 1 99 ? 11.400 -6.828 -0.202 1.00 91.06 99 HIS A CA 1
ATOM 728 C C . HIS A 1 99 ? 10.522 -6.101 0.816 1.00 91.06 99 HIS A C 1
ATOM 730 O O . HIS A 1 99 ? 10.650 -4.893 0.994 1.00 91.06 99 HIS A O 1
ATOM 736 N N . LEU A 1 100 ? 9.624 -6.840 1.466 1.00 91.94 100 LEU A N 1
ATOM 737 C CA . LEU A 1 100 ? 8.809 -6.333 2.564 1.00 91.94 100 LEU A CA 1
ATOM 738 C C . LEU A 1 100 ? 9.511 -6.635 3.888 1.00 91.94 100 LEU A C 1
ATOM 740 O O . LEU A 1 100 ? 9.697 -7.802 4.224 1.00 91.94 100 LEU A O 1
ATOM 744 N N . SER A 1 101 ? 9.908 -5.596 4.621 1.00 89.00 101 SER A N 1
ATOM 745 C CA . SER A 1 101 ? 10.612 -5.756 5.898 1.00 89.00 101 SER A CA 1
ATOM 746 C C . SER A 1 101 ? 9.699 -5.681 7.118 1.00 89.00 101 SER A C 1
ATOM 748 O O . SER A 1 101 ? 9.988 -6.322 8.121 1.00 89.00 101 SER A O 1
ATOM 750 N N . GLU A 1 102 ? 8.622 -4.896 7.058 1.00 89.56 102 GLU A N 1
ATOM 751 C CA . GLU A 1 102 ? 7.755 -4.634 8.209 1.00 89.56 102 GLU A CA 1
ATOM 752 C C . GLU A 1 102 ? 6.327 -4.303 7.763 1.00 89.56 102 GLU A C 1
ATOM 754 O O . GLU A 1 102 ? 6.116 -3.703 6.708 1.00 89.56 102 GLU A O 1
ATOM 759 N N . ILE A 1 103 ? 5.351 -4.690 8.587 1.00 89.44 103 ILE A N 1
ATOM 760 C CA . ILE A 1 103 ? 3.957 -4.257 8.484 1.00 89.44 103 ILE A CA 1
ATOM 761 C C . ILE A 1 103 ? 3.540 -3.728 9.853 1.00 89.44 103 ILE A C 1
ATOM 763 O O . ILE A 1 103 ? 3.643 -4.440 10.850 1.00 89.44 103 ILE A O 1
ATOM 767 N N . VAL A 1 104 ? 3.008 -2.506 9.884 1.00 90.81 104 VAL A N 1
ATOM 768 C CA . VAL A 1 104 ? 2.434 -1.897 11.088 1.00 90.81 104 VAL A CA 1
ATOM 769 C C . VAL A 1 104 ? 0.967 -1.585 10.829 1.00 90.81 104 VAL A C 1
ATOM 771 O O . VAL A 1 104 ? 0.627 -0.932 9.844 1.00 90.81 104 VAL A O 1
ATOM 774 N N . LEU A 1 105 ? 0.094 -2.027 11.733 1.00 87.88 105 LEU A N 1
ATOM 775 C CA . LEU A 1 105 ? -1.333 -1.725 11.696 1.00 87.88 105 LEU A CA 1
ATOM 776 C C . LEU A 1 105 ? -1.678 -0.783 12.843 1.00 87.88 105 LEU A C 1
ATOM 778 O O . LEU A 1 105 ? -1.355 -1.051 13.997 1.00 87.88 105 LEU A O 1
ATOM 782 N N . LYS A 1 106 ? -2.352 0.320 12.518 1.00 88.50 106 LYS A N 1
ATOM 783 C CA . LYS A 1 106 ? -2.844 1.290 13.497 1.00 88.50 106 LYS A CA 1
ATOM 784 C C . LYS A 1 106 ? -4.325 1.524 13.259 1.00 88.50 106 LYS A C 1
ATOM 786 O O . LYS A 1 106 ? -4.733 1.837 12.142 1.00 88.50 106 LYS A O 1
ATOM 791 N N . ARG A 1 107 ? -5.129 1.401 14.312 1.00 84.94 107 ARG A N 1
ATOM 792 C CA . ARG A 1 107 ? -6.527 1.830 14.284 1.00 84.94 107 ARG A CA 1
ATOM 793 C C . ARG A 1 107 ? -6.572 3.319 14.605 1.00 84.94 107 ARG A C 1
ATOM 795 O O . ARG A 1 107 ? -6.207 3.723 15.702 1.00 84.94 107 ARG A O 1
ATOM 802 N N . LEU A 1 108 ? -7.029 4.120 13.650 1.00 77.69 108 LEU A N 1
ATOM 803 C CA . LEU A 1 108 ? -7.288 5.540 13.860 1.00 77.69 108 LEU A CA 1
ATOM 804 C C . LEU A 1 108 ? -8.737 5.675 14.334 1.00 77.69 108 LEU A C 1
ATOM 806 O O . LEU A 1 108 ? -9.664 5.508 13.544 1.00 77.69 108 LEU A O 1
ATOM 810 N N . ALA A 1 109 ? -8.951 5.901 15.628 1.00 64.50 109 ALA A N 1
ATOM 811 C CA . ALA A 1 109 ? -10.273 6.266 16.120 1.00 64.50 109 ALA A CA 1
ATOM 812 C C . ALA A 1 109 ? -10.551 7.725 15.730 1.00 64.50 109 ALA A C 1
ATOM 814 O O . ALA A 1 109 ? -9.734 8.608 15.989 1.00 64.50 109 ALA A O 1
ATOM 815 N N . ALA A 1 110 ? -11.701 7.993 15.110 1.00 51.00 110 ALA A N 1
ATOM 816 C CA . ALA A 1 110 ? -12.227 9.349 15.080 1.00 51.00 110 ALA A CA 1
ATOM 817 C C . ALA A 1 110 ? -12.721 9.666 16.497 1.00 51.00 110 ALA A C 1
ATOM 819 O O . ALA A 1 110 ? -13.836 9.297 16.831 1.00 51.00 110 ALA A O 1
ATOM 820 N N . GLY A 1 111 ? -11.853 10.268 17.317 1.00 48.97 111 GLY A N 1
ATOM 821 C CA . GLY A 1 111 ? -12.185 10.882 18.604 1.00 48.97 111 GLY A CA 1
ATOM 822 C C . GLY A 1 111 ? -12.956 10.006 19.592 1.00 48.97 111 GLY A C 1
ATOM 823 O O . GLY A 1 111 ? -14.176 10.012 19.592 1.00 48.97 111 GLY A O 1
ATOM 824 N N . GLU A 1 112 ? -12.231 9.324 20.469 1.00 44.59 112 GLU A N 1
ATOM 825 C CA . GLU A 1 112 ? -12.380 9.387 21.929 1.00 44.59 112 GLU A CA 1
ATOM 826 C C . GLU A 1 112 ? -11.223 8.567 22.506 1.00 44.59 112 GLU A C 1
ATOM 828 O O . GLU A 1 112 ? -10.935 7.467 22.022 1.00 44.59 112 GLU A O 1
ATOM 833 N N . ASP A 1 113 ? -10.530 9.122 23.500 1.00 48.75 113 ASP A N 1
ATOM 834 C CA . ASP A 1 113 ? -9.620 8.349 24.336 1.00 48.75 113 ASP A CA 1
ATOM 835 C C . ASP A 1 113 ? -10.364 7.093 24.795 1.00 48.75 113 ASP A C 1
ATOM 837 O O . ASP A 1 113 ? -11.482 7.175 25.316 1.00 48.75 113 ASP A O 1
ATOM 841 N N . CYS A 1 114 ? -9.772 5.919 24.575 1.00 45.50 114 CYS A N 1
ATOM 842 C CA . CYS A 1 114 ? -10.283 4.690 25.161 1.00 45.50 114 CYS A CA 1
ATOM 843 C C . CYS A 1 114 ? -10.396 4.935 26.670 1.00 45.50 114 CYS A C 1
ATOM 845 O O . CYS A 1 114 ? -9.383 5.123 27.335 1.00 45.50 114 CYS A O 1
ATOM 847 N N . LYS A 1 115 ? -11.613 4.990 27.221 1.00 47.16 115 LYS A N 1
ATOM 848 C CA . LYS A 1 115 ? -11.785 5.147 28.666 1.00 47.16 115 LYS A CA 1
ATOM 849 C C . LYS A 1 115 ? -11.115 3.971 29.366 1.00 47.16 115 LYS A C 1
ATOM 851 O O . LYS A 1 115 ? -11.513 2.823 29.192 1.00 47.16 115 LYS A O 1
ATOM 856 N N . SER A 1 116 ? -10.101 4.276 30.158 1.00 55.72 116 SER A N 1
ATOM 857 C CA . SER A 1 116 ? -9.497 3.357 31.108 1.00 55.72 116 SER A CA 1
ATOM 858 C C . SER A 1 116 ? -10.321 3.366 32.399 1.00 55.72 116 SER A C 1
ATOM 860 O O . SER A 1 116 ? -10.462 4.421 33.022 1.00 55.72 116 SER A O 1
ATOM 862 N N . GLU A 1 117 ? -10.851 2.220 32.815 1.00 55.78 117 GLU A N 1
ATOM 863 C CA . GLU A 1 117 ? -11.558 2.055 34.090 1.00 55.78 117 GLU A CA 1
ATOM 864 C C . GLU A 1 117 ? -10.868 0.951 34.901 1.00 55.78 117 GLU A C 1
ATOM 866 O O . GLU A 1 117 ? -10.475 -0.076 34.347 1.00 55.78 117 GLU A O 1
ATOM 871 N N . ALA A 1 118 ? -10.661 1.187 36.198 1.00 63.66 118 ALA A N 1
ATOM 872 C CA . ALA A 1 118 ? -10.090 0.211 37.120 1.00 63.66 118 ALA A CA 1
ATOM 873 C C . ALA A 1 118 ? -10.824 0.270 38.458 1.00 63.66 118 ALA A C 1
ATOM 875 O O . ALA A 1 118 ? -11.039 1.351 39.006 1.00 63.66 118 ALA A O 1
ATOM 876 N N . ASP A 1 119 ? -11.134 -0.904 39.007 1.00 41.91 119 ASP A N 1
ATOM 877 C CA . ASP A 1 119 ? -11.825 -1.054 40.293 1.00 41.91 119 ASP A CA 1
ATOM 878 C C . ASP A 1 119 ? -10.972 -0.584 41.490 1.00 41.91 119 ASP A C 1
ATOM 880 O O . ASP A 1 119 ? -11.482 -0.361 42.588 1.00 41.91 119 ASP A O 1
ATOM 884 N N . PHE A 1 120 ? -9.661 -0.414 41.287 1.00 48.84 120 PHE A N 1
ATOM 885 C CA . PHE A 1 120 ? -8.711 0.098 42.270 1.00 48.84 120 PHE A CA 1
ATOM 886 C C . PHE A 1 120 ? -7.762 1.105 41.611 1.00 48.84 120 PHE A C 1
ATOM 888 O O . PHE A 1 120 ? -7.145 0.806 40.590 1.00 48.84 120 PHE A O 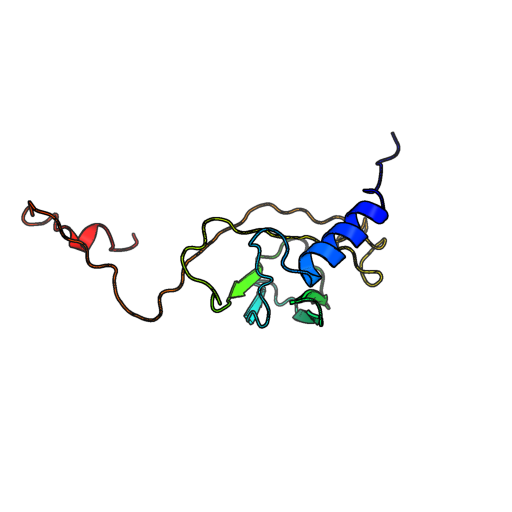1
ATOM 895 N N . ASN A 1 121 ? -7.639 2.297 42.202 1.00 62.62 121 ASN A N 1
ATOM 896 C CA . ASN A 1 121 ? -6.851 3.401 41.662 1.00 62.62 121 ASN A CA 1
ATOM 897 C C . ASN A 1 121 ? -5.918 3.969 42.749 1.00 62.62 121 ASN A C 1
ATOM 899 O O . ASN A 1 121 ? -6.382 4.432 43.794 1.00 62.62 121 ASN A O 1
ATOM 903 N N . GLN A 1 122 ? -4.603 3.890 42.524 1.00 50.38 122 GLN A N 1
ATOM 904 C CA . GLN A 1 122 ? -3.584 4.334 43.473 1.00 50.38 122 GLN A CA 1
ATOM 905 C C . GLN A 1 122 ? -3.152 5.765 43.143 1.00 50.38 122 GLN A C 1
ATOM 907 O O . GLN A 1 122 ? -2.820 6.076 42.000 1.00 50.38 122 GLN A O 1
ATOM 912 N N . ALA A 1 123 ? -3.108 6.637 44.156 1.00 56.09 123 ALA A N 1
ATOM 913 C CA . ALA A 1 123 ? -2.618 8.000 43.979 1.00 56.09 123 ALA A CA 1
ATOM 914 C C . ALA A 1 123 ? -1.215 7.982 43.337 1.00 56.09 123 ALA A C 1
ATOM 916 O O . ALA A 1 123 ? -0.323 7.279 43.819 1.00 56.09 123 ALA A O 1
ATOM 917 N N . SER A 1 124 ? -1.060 8.739 42.245 1.00 63.72 124 SER A N 1
ATOM 918 C CA . SER A 1 124 ? 0.132 8.821 41.379 1.00 63.72 124 SER A CA 1
ATOM 919 C C . SER A 1 124 ? 0.345 7.692 40.349 1.00 63.72 124 SER A C 1
ATOM 921 O O . SER A 1 124 ? 1.269 7.809 39.551 1.00 63.72 124 SER A O 1
ATOM 923 N N . TRP A 1 125 ? -0.512 6.664 40.289 1.00 58.41 125 TRP A N 1
ATOM 924 C CA . TRP A 1 125 ? -0.492 5.588 39.273 1.00 58.41 125 TRP A CA 1
ATOM 925 C C . TRP A 1 125 ? -1.892 5.337 38.721 1.00 58.41 125 TRP A C 1
ATOM 927 O O . TRP A 1 125 ? -2.425 4.227 38.755 1.00 58.41 125 TRP A O 1
ATOM 937 N N . GLU A 1 126 ? -2.532 6.412 38.285 1.00 74.38 126 GLU A N 1
ATOM 938 C CA . GLU 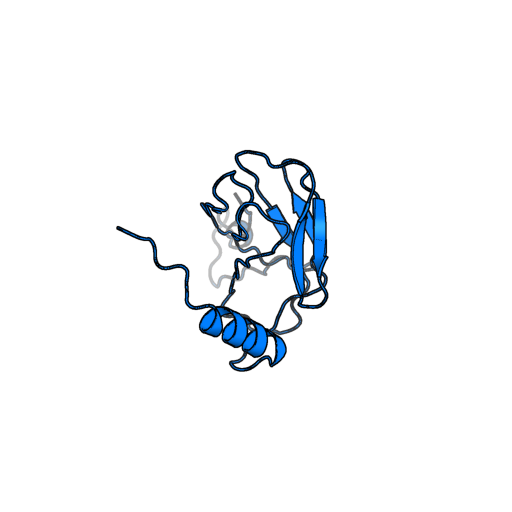A 1 126 ? -3.925 6.332 37.893 1.00 74.38 126 GLU A CA 1
ATOM 939 C C . GLU A 1 126 ? -4.106 5.579 36.578 1.00 74.38 126 GLU A C 1
ATOM 941 O O . GLU A 1 126 ? -3.278 5.679 35.678 1.00 74.38 126 GLU A O 1
ATOM 946 N N . VAL A 1 127 ? -5.231 4.870 36.443 1.00 65.50 127 VAL A N 1
ATOM 947 C CA . VAL A 1 127 ? -5.531 4.038 35.263 1.00 65.50 127 VAL A CA 1
ATOM 948 C C . VAL A 1 127 ? -5.499 4.829 33.943 1.00 65.50 127 VAL A C 1
ATOM 950 O O . VAL A 1 127 ? -5.205 4.267 32.894 1.00 65.50 127 VAL A O 1
ATOM 953 N N . ARG A 1 128 ? -5.692 6.154 34.004 1.00 60.34 128 ARG A N 1
ATOM 954 C CA . ARG A 1 128 ? -5.527 7.069 32.863 1.00 60.34 128 ARG A CA 1
ATOM 955 C C . ARG A 1 128 ? -4.107 7.110 32.288 1.00 60.34 128 ARG A C 1
ATOM 957 O O . ARG A 1 128 ? -3.959 7.405 31.113 1.00 60.34 128 ARG A O 1
ATOM 964 N N . HIS A 1 129 ? -3.082 6.794 33.081 1.00 68.06 129 HIS A N 1
ATOM 965 C CA . HIS A 1 129 ? -1.702 6.675 32.601 1.00 68.06 129 HIS A CA 1
ATOM 966 C C . HIS A 1 129 ? -1.436 5.336 31.892 1.00 68.06 129 HIS A C 1
ATOM 968 O O . HIS A 1 129 ? -0.377 5.147 31.328 1.00 68.06 129 HIS A O 1
ATOM 974 N N . ALA A 1 130 ? -2.371 4.377 31.875 1.00 59.47 130 ALA A N 1
ATOM 975 C CA . ALA A 1 130 ? -2.194 3.157 31.074 1.00 59.47 130 ALA A CA 1
ATOM 976 C C . ALA A 1 130 ? -2.369 3.407 29.562 1.00 59.47 130 ALA A C 1
ATOM 978 O O . ALA A 1 130 ? -2.116 2.520 28.747 1.00 59.47 130 ALA A O 1
ATOM 979 N N . ILE A 1 131 ? -2.871 4.591 29.199 1.00 58.00 131 ILE A N 1
ATOM 980 C CA . ILE A 1 131 ? -3.171 5.019 27.833 1.00 58.00 131 ILE A CA 1
ATOM 981 C C . ILE A 1 131 ? -2.601 6.436 27.652 1.00 58.00 131 ILE A C 1
ATOM 983 O O . ILE A 1 131 ? -3.292 7.348 27.212 1.00 58.00 131 ILE A O 1
ATOM 987 N N . ASP A 1 132 ? -1.353 6.649 28.072 1.00 58.72 132 ASP A N 1
ATOM 988 C CA . ASP A 1 132 ? -0.626 7.917 27.904 1.00 58.72 132 ASP A CA 1
ATOM 989 C C . ASP A 1 132 ? 0.264 7.939 26.650 1.00 58.72 132 ASP A C 1
ATOM 991 O O . ASP A 1 132 ? 0.589 9.013 26.150 1.00 58.72 132 ASP A O 1
ATOM 995 N N . GLY A 1 133 ? 0.551 6.772 26.067 1.00 55.12 133 GLY A N 1
ATOM 996 C CA . GLY A 1 133 ? 1.215 6.663 24.769 1.00 55.12 133 GLY A CA 1
ATOM 997 C C . GLY A 1 133 ? 2.727 6.906 24.794 1.00 55.12 133 GLY A C 1
ATOM 998 O O . GLY A 1 133 ? 3.278 7.152 23.717 1.00 55.12 133 GLY A O 1
ATOM 999 N N . ASP A 1 134 ? 3.365 6.808 25.966 1.00 41.97 134 ASP A N 1
ATOM 1000 C CA . ASP A 1 134 ? 4.828 6.793 26.157 1.00 41.97 134 ASP A CA 1
ATOM 1001 C C . ASP A 1 134 ? 5.414 5.363 26.231 1.00 41.97 134 ASP A C 1
ATOM 1003 O O . ASP A 1 134 ? 4.707 4.418 26.659 1.00 41.97 134 ASP A O 1
#

Sequence (134 aa):
MPHLLPNRLLLADREQQLRRGQGGWVVLSGAKVQSTEGVSFGAKQDGSFLALGQAPERDTVTFTVALPIDGVTAVQLDVLTDESLPKGGPGRAPNGNLHLSEIVLKRLAAGEDCKSEADFNQASWEVRHAIDGD

Foldseek 3Di:
DDDDDPDPVVQVVVLVCLVVCPPVDDQFAPWDKDKPVPWDWDADPSRDIDTDDDADPDIDMDTHGDDPDPDDPDDDDDQAFDPVAQVSASGNDVNNDDDDDDDDDDDDDPDDQPDFDDP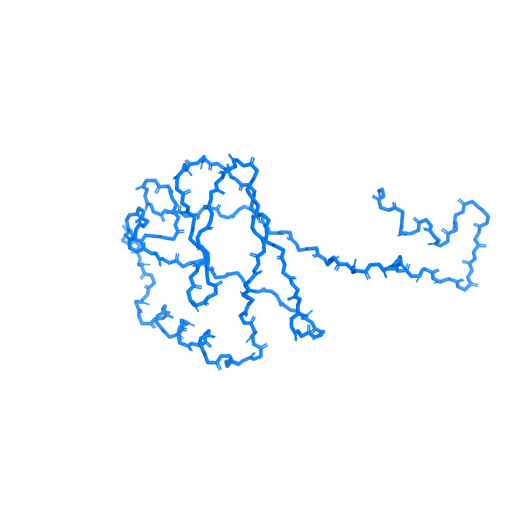DADVPRGSVVVRPPD